Protein AF-A0A9P7Z1J5-F1 (afdb_monomer_lite)

Sequence (116 aa):
MGIKTIDNFWAFKVFTDEAHIDPGSQAIEDILREEGKRYDTVNIEERRPLQGSKFHIAAAISWWGKSNLKFYSDEEDCEERIPYPSKHRRRPRTKTVRLRSTSNEMGRGKAARRRD

Radius of gyration: 38.38 Å; chains: 1; bounding box: 107×51×91 Å

InterPro domains:
  IPR036397 Ribonuclease H superfamily [G3DSA:3.30.420.10] (3-100)

Organism: NCBI:txid1763456

pLDDT: mean 71.12, std 16.83, range [34.69, 92.75]

Secondary structure (DSSP, 8-state):
-----HHHHHTT-EEEEEEEE-HHHH--------TT-TT-GGG-PPPPPP----EEEEEEEETTEEPPPEEE--S------PPPPPPP-PPP------------------------

Foldseek 3Di:
DDDDDPVVVQQPDKDKDKDKDQPLQPPDDDDDDDPPCCPPPVNDDDRDDGPPDIWMWIWMDGPVGIDPIDTDDPPPPPPPPDPPPDPPDDDPPDPPPDDDDDDDDDDDDDDDDDDD

Structure (mmCIF, N/CA/C/O backbone):
data_AF-A0A9P7Z1J5-F1
#
_entry.id   AF-A0A9P7Z1J5-F1
#
loop_
_atom_site.group_PDB
_atom_site.id
_atom_site.type_symbol
_atom_site.label_atom_id
_atom_site.label_alt_id
_atom_site.label_comp_id
_atom_site.label_asym_id
_atom_site.label_entity_id
_atom_site.label_seq_id
_atom_site.pdbx_PDB_ins_code
_atom_site.Cartn_x
_atom_site.Cartn_y
_atom_site.Cartn_z
_atom_site.occupancy
_atom_site.B_iso_or_equiv
_atom_site.auth_seq_id
_atom_site.auth_comp_id
_atom_site.auth_asym_id
_atom_site.auth_atom_id
_atom_site.pdbx_PDB_model_num
ATOM 1 N N . MET A 1 1 ? 14.912 -11.588 -35.968 1.00 50.78 1 MET A N 1
ATOM 2 C CA . MET A 1 1 ? 13.858 -10.636 -35.549 1.00 50.78 1 MET A CA 1
ATOM 3 C C . MET A 1 1 ? 13.086 -11.297 -34.420 1.00 50.78 1 MET A C 1
ATOM 5 O O . MET A 1 1 ? 12.522 -12.355 -34.658 1.00 50.78 1 MET A O 1
ATOM 9 N N . GLY A 1 2 ? 13.152 -10.769 -33.195 1.00 69.75 2 GLY A N 1
ATOM 10 C CA . GLY A 1 2 ? 12.439 -11.358 -32.055 1.00 69.75 2 GLY A CA 1
ATOM 11 C C . GLY A 1 2 ? 10.925 -11.315 -32.266 1.00 69.75 2 GLY A C 1
ATOM 12 O O . GLY A 1 2 ? 10.408 -10.333 -32.803 1.00 69.75 2 GLY A O 1
ATOM 13 N N . ILE A 1 3 ? 10.237 -12.387 -31.876 1.00 69.25 3 ILE A N 1
ATOM 14 C CA . ILE A 1 3 ? 8.777 -12.505 -31.934 1.00 69.25 3 ILE A CA 1
ATOM 15 C C . ILE A 1 3 ? 8.169 -11.344 -31.133 1.00 69.25 3 ILE A C 1
ATOM 17 O O . ILE A 1 3 ? 8.440 -11.197 -29.945 1.00 69.25 3 ILE A O 1
ATOM 21 N N . LYS A 1 4 ? 7.379 -10.479 -31.775 1.00 73.62 4 LYS A N 1
ATOM 22 C CA . LYS A 1 4 ? 6.711 -9.346 -31.117 1.00 73.62 4 LYS A CA 1
ATOM 23 C C . LYS A 1 4 ? 5.347 -9.797 -30.598 1.00 73.62 4 LYS A C 1
ATOM 25 O O . LYS A 1 4 ? 4.339 -9.602 -31.267 1.00 73.62 4 LYS A O 1
ATOM 30 N N . THR A 1 5 ? 5.329 -10.444 -29.439 1.00 84.75 5 THR A N 1
ATOM 31 C CA . THR A 1 5 ? 4.091 -10.759 -28.711 1.00 84.75 5 THR A CA 1
ATOM 32 C C . THR A 1 5 ? 3.702 -9.616 -27.781 1.00 84.75 5 THR A C 1
ATOM 34 O O . THR A 1 5 ? 4.533 -8.780 -27.417 1.00 84.75 5 THR A O 1
ATOM 37 N N . ILE A 1 6 ? 2.431 -9.587 -27.375 1.00 80.62 6 ILE A N 1
ATOM 38 C CA . ILE A 1 6 ? 1.944 -8.645 -26.361 1.00 80.62 6 ILE A CA 1
ATOM 39 C C . ILE A 1 6 ? 2.662 -8.853 -25.018 1.00 80.62 6 ILE A C 1
ATOM 41 O O . ILE A 1 6 ? 2.987 -7.887 -24.334 1.00 80.62 6 ILE A O 1
ATOM 45 N N . ASP A 1 7 ? 3.028 -10.095 -24.704 1.00 82.62 7 ASP A N 1
ATOM 46 C CA . ASP A 1 7 ? 3.792 -10.439 -23.502 1.00 82.62 7 ASP A CA 1
ATOM 47 C C . ASP A 1 7 ? 5.188 -9.810 -23.525 1.00 82.62 7 ASP A C 1
ATOM 49 O O . ASP A 1 7 ? 5.634 -9.245 -22.528 1.00 82.62 7 ASP A O 1
ATOM 53 N N . ASN A 1 8 ? 5.842 -9.799 -24.694 1.00 83.44 8 ASN A N 1
ATOM 54 C CA . ASN A 1 8 ? 7.121 -9.114 -24.865 1.00 83.44 8 ASN A CA 1
ATOM 55 C C . ASN A 1 8 ? 7.005 -7.601 -24.668 1.00 83.44 8 ASN A C 1
ATOM 57 O O . ASN A 1 8 ? 7.981 -6.978 -24.276 1.00 83.44 8 ASN A O 1
ATOM 61 N N . PHE A 1 9 ? 5.845 -6.990 -24.909 1.00 84.19 9 PHE A N 1
ATOM 62 C CA . PHE A 1 9 ? 5.645 -5.572 -24.614 1.00 84.19 9 PHE A CA 1
ATOM 63 C C . PHE A 1 9 ? 5.517 -5.320 -23.104 1.00 84.19 9 PHE A C 1
ATOM 65 O O . PHE A 1 9 ? 6.167 -4.418 -22.573 1.00 84.19 9 PHE A O 1
ATOM 72 N N . TRP A 1 10 ? 4.721 -6.130 -22.402 1.00 87.12 10 TRP A N 1
ATOM 73 C CA . TRP A 1 10 ? 4.487 -5.972 -20.963 1.00 87.12 10 TRP A CA 1
ATOM 74 C C . TRP A 1 10 ? 5.696 -6.351 -20.104 1.00 87.12 10 TRP A C 1
ATOM 76 O O . TRP A 1 10 ? 5.917 -5.724 -19.069 1.00 87.12 10 TRP A O 1
ATOM 86 N N . ALA A 1 11 ? 6.533 -7.286 -20.561 1.00 87.44 11 ALA A N 1
ATOM 87 C CA . ALA A 1 11 ? 7.746 -7.706 -19.857 1.00 87.44 11 ALA A CA 1
ATOM 88 C C . ALA A 1 11 ? 8.775 -6.575 -19.637 1.00 87.44 11 ALA A C 1
ATOM 90 O O . ALA A 1 11 ? 9.613 -6.684 -18.741 1.00 87.44 11 ALA A O 1
ATOM 91 N N . PHE A 1 12 ? 8.718 -5.489 -20.421 1.00 86.81 12 PHE A N 1
ATOM 92 C CA . PHE A 1 12 ? 9.610 -4.325 -20.287 1.00 86.81 12 PHE A CA 1
ATOM 93 C C . PHE A 1 12 ? 8.939 -3.097 -19.657 1.00 86.81 12 PHE A C 1
ATOM 95 O O . PHE A 1 12 ? 9.560 -2.036 -19.570 1.00 86.81 12 PHE A O 1
ATOM 102 N N . LYS A 1 13 ? 7.675 -3.201 -19.229 1.00 90.44 13 LYS A N 1
ATOM 103 C CA . LYS A 1 13 ? 6.987 -2.102 -18.546 1.00 90.44 13 LYS A CA 1
ATOM 104 C C . LYS A 1 13 ? 7.298 -2.104 -17.053 1.00 90.44 13 LYS A C 1
ATOM 106 O O . LYS A 1 13 ? 7.330 -3.144 -16.399 1.00 90.44 13 LYS A O 1
ATOM 111 N N . VAL A 1 14 ? 7.502 -0.898 -16.533 1.00 91.69 14 VAL A N 1
ATOM 112 C CA . VAL A 1 14 ? 7.594 -0.613 -15.103 1.00 91.69 14 VAL A CA 1
ATOM 113 C C . VAL A 1 14 ? 6.343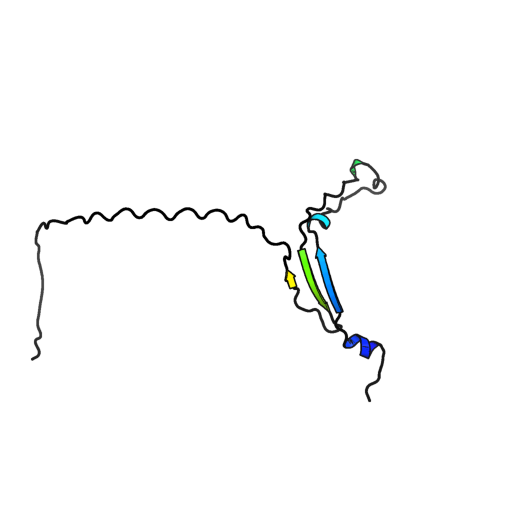 0.166 -14.728 1.00 91.69 14 VAL A C 1
ATOM 115 O O . VAL A 1 14 ? 6.038 1.183 -15.349 1.00 91.69 14 VAL A O 1
ATOM 118 N N . PHE A 1 15 ? 5.616 -0.336 -13.743 1.00 91.69 15 PHE A N 1
ATOM 119 C CA . PHE A 1 15 ? 4.454 0.308 -13.152 1.00 91.69 15 PHE A CA 1
ATOM 120 C C . PHE A 1 15 ? 4.891 1.017 -11.880 1.00 91.69 15 PHE A C 1
ATOM 122 O O . PHE A 1 15 ? 5.678 0.466 -11.113 1.00 91.69 15 PHE A O 1
ATOM 129 N N . THR A 1 16 ? 4.388 2.223 -11.660 1.00 92.75 16 THR A N 1
ATOM 130 C CA . THR A 1 16 ? 4.704 3.047 -10.492 1.00 92.75 16 THR A CA 1
ATOM 131 C C . THR A 1 16 ? 3.418 3.604 -9.925 1.00 92.75 16 THR A C 1
ATOM 133 O O . THR A 1 16 ? 2.562 4.020 -10.706 1.00 92.75 16 THR A O 1
ATOM 136 N N . ASP A 1 17 ? 3.300 3.636 -8.605 1.00 92.06 17 ASP A N 1
ATOM 137 C CA . ASP A 1 17 ? 2.161 4.261 -7.939 1.00 92.06 17 ASP A CA 1
ATOM 138 C C . ASP A 1 17 ? 2.523 4.705 -6.518 1.00 92.06 17 ASP A C 1
ATOM 140 O O . ASP A 1 17 ? 3.547 4.285 -5.955 1.00 92.06 17 ASP A O 1
ATOM 144 N N . GLU A 1 18 ? 1.651 5.532 -5.954 1.00 90.38 18 GLU A N 1
ATOM 145 C CA . GLU A 1 18 ? 1.687 6.006 -4.579 1.00 90.38 18 GLU A CA 1
ATOM 146 C C . GLU A 1 18 ? 0.458 5.506 -3.811 1.00 90.38 18 GLU A C 1
ATOM 148 O O . GLU A 1 18 ? -0.659 5.468 -4.324 1.00 90.38 18 GLU A O 1
ATOM 153 N N . ALA A 1 19 ? 0.655 5.123 -2.552 1.00 86.56 19 ALA A N 1
ATOM 154 C CA . ALA A 1 19 ? -0.413 4.646 -1.686 1.00 86.56 19 ALA A CA 1
ATOM 155 C C . ALA A 1 19 ? -0.354 5.310 -0.311 1.00 86.56 19 ALA A C 1
ATOM 157 O O . ALA A 1 19 ? 0.712 5.451 0.289 1.00 86.56 19 ALA A O 1
ATOM 158 N N . HIS A 1 20 ? -1.535 5.650 0.202 1.00 85.94 20 HIS A N 1
ATOM 159 C CA . HIS A 1 20 ? -1.732 6.134 1.562 1.00 85.94 20 HIS A CA 1
ATOM 160 C C . HIS A 1 20 ? -2.254 4.994 2.428 1.00 85.94 20 HIS A C 1
ATOM 162 O O . HIS A 1 20 ? -3.308 4.425 2.133 1.00 85.94 20 HIS A O 1
ATOM 168 N N . ILE A 1 21 ? -1.545 4.678 3.507 1.00 80.69 21 ILE A N 1
ATOM 169 C CA . ILE A 1 21 ? -1.984 3.685 4.486 1.00 80.69 21 ILE A CA 1
ATOM 170 C C . ILE A 1 21 ? -2.232 4.381 5.818 1.00 80.69 21 ILE A C 1
ATOM 172 O O . ILE A 1 21 ? -1.310 4.941 6.400 1.00 80.69 21 ILE A O 1
ATOM 176 N N . ASP A 1 22 ? -3.469 4.312 6.309 1.00 79.06 22 ASP A N 1
ATOM 177 C CA . ASP A 1 22 ? -3.803 4.692 7.684 1.00 79.06 22 ASP A CA 1
ATOM 178 C C . ASP A 1 22 ? -3.709 3.439 8.575 1.00 79.06 22 ASP A C 1
ATOM 180 O O . ASP A 1 22 ? -4.490 2.499 8.372 1.00 79.06 22 ASP A O 1
ATOM 184 N N . PRO A 1 23 ? -2.782 3.371 9.548 1.00 73.69 23 PRO A N 1
ATOM 185 C CA . PRO A 1 23 ? -2.680 2.236 10.466 1.00 73.69 23 PRO A CA 1
ATOM 186 C C . PRO A 1 23 ? -3.977 1.973 11.247 1.00 73.69 23 PRO A C 1
ATOM 188 O O . PRO A 1 23 ? -4.340 0.820 11.483 1.00 73.69 23 PRO A O 1
ATOM 191 N N . GLY A 1 24 ? -4.729 3.024 11.583 1.00 71.88 24 GLY A N 1
ATOM 192 C CA . GLY 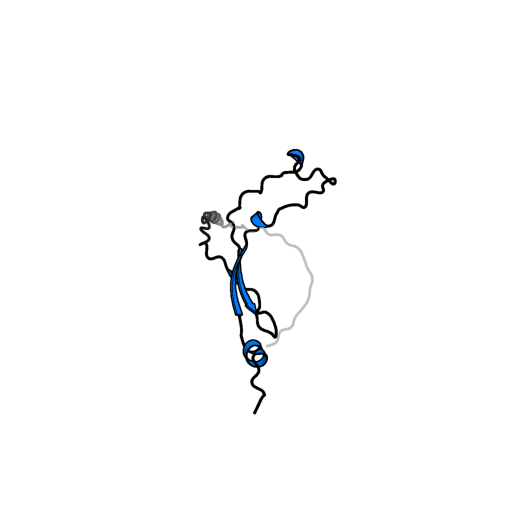A 1 24 ? -6.034 2.935 12.236 1.00 71.88 24 GLY A CA 1
ATOM 193 C C . GLY A 1 24 ? -7.117 2.316 11.349 1.00 71.88 24 GLY A C 1
ATOM 194 O O . GLY A 1 24 ? -8.104 1.792 11.861 1.00 71.88 24 GLY A O 1
ATOM 195 N N . SER A 1 25 ? -6.925 2.292 10.026 1.00 71.19 25 SER A N 1
ATOM 196 C CA . SER A 1 25 ? -7.844 1.617 9.101 1.00 71.19 25 SER A CA 1
ATOM 197 C C . SER A 1 25 ? -7.708 0.089 9.095 1.00 71.19 25 SER A C 1
ATOM 199 O O . SER A 1 25 ? -8.661 -0.587 8.691 1.00 71.19 25 SER A O 1
ATOM 201 N N . GLN A 1 26 ? -6.556 -0.440 9.532 1.00 65.56 26 GLN A N 1
ATOM 202 C CA . GLN A 1 26 ? -6.212 -1.868 9.486 1.00 65.56 26 GLN A CA 1
ATOM 203 C C . GLN A 1 26 ? -6.526 -2.620 10.785 1.00 65.56 26 GLN A C 1
ATOM 205 O O . GLN A 1 26 ? -6.582 -3.847 10.779 1.00 65.56 26 GLN A O 1
ATOM 210 N N . ALA A 1 27 ? -6.756 -1.909 11.889 1.00 62.62 27 ALA A N 1
ATOM 211 C CA . ALA A 1 27 ? -7.061 -2.509 13.183 1.00 62.62 27 ALA A CA 1
ATOM 212 C C . ALA A 1 27 ? -8.558 -2.843 13.304 1.00 62.62 27 ALA A C 1
ATOM 214 O O . ALA A 1 27 ? -9.302 -2.164 14.011 1.00 62.62 27 ALA A O 1
ATOM 215 N N . ILE A 1 28 ? -9.013 -3.875 12.592 1.00 65.62 28 ILE A N 1
ATOM 216 C CA . ILE A 1 28 ? -10.247 -4.582 12.952 1.00 65.62 28 ILE A CA 1
ATOM 217 C C . ILE A 1 28 ? -9.811 -5.962 13.424 1.00 65.62 28 ILE A C 1
ATOM 219 O O . ILE A 1 28 ? -9.206 -6.714 12.664 1.00 65.62 28 ILE A O 1
ATOM 223 N N . GLU A 1 29 ? -10.062 -6.259 14.694 1.00 69.56 29 GLU A N 1
ATOM 224 C CA . GLU A 1 29 ? -9.800 -7.582 15.249 1.00 69.56 29 GLU A CA 1
ATOM 225 C C . GLU A 1 29 ? -10.834 -8.572 14.700 1.00 69.56 29 GLU A C 1
ATOM 227 O O . GLU A 1 29 ? -12.013 -8.244 14.536 1.00 69.56 29 GLU A O 1
ATOM 232 N N . ASP A 1 30 ? -10.396 -9.792 14.390 1.00 73.75 30 ASP A N 1
ATOM 233 C CA . ASP A 1 30 ? -11.312 -10.847 13.971 1.00 73.75 30 ASP A CA 1
ATOM 234 C C . ASP A 1 30 ? -12.194 -11.253 15.158 1.00 73.75 30 ASP A C 1
ATOM 236 O O . ASP A 1 30 ? -11.746 -11.876 16.122 1.00 73.75 30 ASP A O 1
ATOM 240 N N . ILE A 1 31 ? -13.479 -10.908 15.085 1.00 75.75 31 ILE A N 1
ATOM 241 C CA . ILE A 1 31 ? -14.465 -11.294 16.096 1.00 75.75 31 ILE A CA 1
ATOM 242 C C . ILE A 1 31 ? -14.906 -12.731 15.809 1.00 75.75 31 ILE A C 1
ATOM 244 O O . ILE A 1 31 ? -15.599 -12.985 14.818 1.00 75.75 31 ILE A O 1
ATOM 248 N N . LEU A 1 32 ? -14.550 -13.667 16.691 1.00 81.75 32 LEU A N 1
ATOM 249 C CA . LEU A 1 32 ? -15.095 -15.027 16.673 1.00 81.75 32 LEU A CA 1
ATOM 250 C C . LEU A 1 32 ? -16.594 -14.988 16.997 1.00 81.75 32 LEU A C 1
ATOM 252 O O . LEU A 1 32 ? -17.008 -14.379 17.982 1.00 81.75 32 LEU A O 1
ATOM 256 N N . ARG A 1 33 ? -17.417 -15.637 16.166 1.00 82.75 33 ARG A N 1
ATOM 257 C CA . ARG A 1 33 ? -18.883 -15.650 16.304 1.00 82.75 33 ARG A CA 1
ATOM 258 C C . ARG A 1 33 ? -19.421 -17.065 16.179 1.00 82.75 33 ARG A C 1
ATOM 260 O O . ARG A 1 33 ? -18.933 -17.846 15.367 1.00 82.75 33 ARG A O 1
ATOM 267 N N . GLU A 1 34 ? -20.470 -17.359 16.939 1.00 86.12 34 GLU A N 1
ATOM 268 C CA . GLU A 1 34 ? -21.276 -18.562 16.730 1.00 86.12 34 GLU A CA 1
ATOM 269 C C . GLU A 1 34 ? -22.091 -18.452 15.431 1.00 86.12 34 GLU A C 1
ATOM 271 O O . GLU A 1 34 ? -22.542 -17.369 15.036 1.00 86.12 34 GLU A O 1
ATOM 276 N N . GLU A 1 35 ? -22.288 -19.588 14.762 1.00 89.25 35 GLU A N 1
ATOM 277 C CA . GLU A 1 35 ? -23.047 -19.670 13.515 1.00 89.25 35 GLU A CA 1
ATOM 278 C C . GLU A 1 35 ? -24.489 -19.162 13.708 1.00 89.25 35 GLU A C 1
ATOM 280 O O . GLU A 1 35 ? -25.148 -19.449 14.705 1.00 89.25 35 GLU A O 1
ATOM 285 N N . GLY A 1 36 ? -24.974 -18.347 12.767 1.00 90.00 36 GLY A N 1
ATOM 286 C CA . GLY A 1 36 ? -26.314 -17.748 12.820 1.00 90.00 36 GLY A CA 1
ATOM 287 C C . GLY A 1 36 ? -26.438 -16.458 13.644 1.00 90.00 36 GLY A C 1
ATOM 288 O O . GLY A 1 36 ? -27.395 -15.717 13.440 1.00 90.00 36 GLY A O 1
ATOM 289 N N . LYS A 1 37 ? -25.456 -16.107 14.486 1.00 89.75 37 LYS A N 1
ATOM 290 C CA . LYS A 1 37 ? -25.506 -14.914 15.364 1.00 89.75 37 LYS A CA 1
ATOM 291 C C . LYS A 1 37 ? -24.821 -13.670 14.798 1.00 89.75 37 LYS A C 1
ATOM 293 O O . LYS A 1 37 ? -24.529 -12.713 15.512 1.00 89.75 37 LYS A O 1
ATOM 298 N N . ARG A 1 38 ? -24.531 -13.652 13.493 1.00 83.25 38 ARG A N 1
ATOM 299 C CA . ARG A 1 38 ? -23.723 -12.597 12.853 1.00 83.25 38 ARG A CA 1
ATOM 300 C C . ARG A 1 38 ? -24.253 -11.180 13.097 1.00 83.25 38 ARG A C 1
ATOM 302 O O . ARG A 1 38 ? -23.437 -10.269 13.214 1.00 83.25 38 ARG A O 1
ATOM 309 N N . TYR A 1 39 ? -25.574 -11.017 13.123 1.00 87.56 39 TYR A N 1
ATOM 310 C CA . TYR A 1 39 ? -26.253 -9.719 13.179 1.00 87.56 39 TYR A CA 1
ATOM 311 C C . TYR A 1 39 ? -26.738 -9.333 14.580 1.00 87.56 39 TYR A C 1
ATOM 313 O O . TYR A 1 39 ? -27.400 -8.307 14.723 1.00 87.56 39 TYR A O 1
ATOM 321 N N . ASP A 1 40 ? -26.410 -10.123 15.605 1.00 88.06 40 ASP A N 1
ATOM 322 C CA . ASP A 1 40 ? -26.690 -9.735 16.983 1.00 88.06 40 ASP A CA 1
ATOM 323 C C . ASP A 1 40 ? -25.893 -8.473 17.312 1.00 88.06 40 ASP A C 1
ATOM 325 O O . ASP A 1 40 ? -24.714 -8.366 16.976 1.00 88.06 40 ASP A O 1
ATOM 329 N N . THR A 1 41 ? -26.521 -7.519 17.993 1.00 83.56 41 THR A N 1
ATOM 330 C CA . THR A 1 41 ? -25.906 -6.223 18.323 1.00 83.56 41 THR A CA 1
ATOM 331 C C . THR A 1 41 ? -24.632 -6.367 19.152 1.00 83.56 41 THR A C 1
ATOM 333 O O . THR A 1 41 ? -23.716 -5.570 19.003 1.00 83.56 41 THR A O 1
ATOM 336 N N . VAL A 1 42 ? -24.535 -7.426 19.960 1.00 82.62 42 VAL A N 1
ATOM 337 C CA . VAL A 1 42 ? -23.334 -7.776 20.739 1.00 82.62 42 VAL A CA 1
ATOM 338 C C . VAL A 1 42 ? -22.150 -8.162 19.837 1.00 82.62 42 VAL A C 1
ATOM 340 O O . VAL A 1 42 ? -21.001 -8.022 20.236 1.00 82.62 42 VAL A O 1
ATOM 343 N N . ASN A 1 43 ? -22.420 -8.611 18.608 1.00 82.69 43 ASN A N 1
ATOM 344 C CA . ASN A 1 43 ? -21.421 -9.048 17.629 1.00 82.69 43 ASN A CA 1
ATOM 345 C C . ASN A 1 43 ? -21.114 -7.974 16.569 1.00 82.69 43 ASN A C 1
ATOM 347 O O . ASN A 1 43 ? -20.385 -8.245 15.608 1.00 82.69 43 ASN A O 1
ATOM 351 N N . ILE A 1 44 ? -21.691 -6.777 16.688 1.00 84.31 44 ILE A N 1
ATOM 352 C CA . ILE A 1 44 ? -21.442 -5.649 15.791 1.00 84.31 44 ILE A CA 1
ATOM 353 C C . ILE A 1 44 ? -20.584 -4.639 16.550 1.00 84.31 44 ILE A C 1
ATOM 355 O O . ILE A 1 44 ? -21.066 -3.957 17.446 1.00 84.31 44 ILE A O 1
ATOM 359 N N . GLU A 1 45 ? -19.312 -4.544 16.175 1.00 81.06 45 GLU A N 1
ATOM 360 C CA . GLU A 1 45 ? -18.413 -3.505 16.673 1.00 81.06 45 GLU A CA 1
ATOM 361 C C . GLU A 1 45 ? -18.364 -2.354 15.667 1.00 81.06 45 GLU A C 1
ATOM 363 O O . GLU A 1 45 ? -18.235 -2.569 14.455 1.00 81.06 45 GLU A O 1
ATOM 368 N N . GLU A 1 46 ? -18.493 -1.124 16.162 1.00 79.31 46 GLU A N 1
ATOM 369 C CA . GLU A 1 46 ? -18.312 0.057 15.330 1.00 79.31 46 GLU A CA 1
ATOM 370 C C . GLU A 1 46 ? -16.844 0.198 14.935 1.00 79.31 46 GLU A C 1
ATOM 372 O O . GLU A 1 46 ? -15.927 0.044 15.745 1.00 79.31 46 GLU A O 1
ATOM 377 N N . ARG A 1 47 ? -16.609 0.514 13.660 1.00 76.38 47 ARG A N 1
ATOM 378 C CA . ARG A 1 47 ? -15.252 0.724 13.168 1.00 76.38 47 ARG A CA 1
ATOM 379 C C . ARG A 1 47 ? -14.649 1.932 13.879 1.00 76.38 47 ARG A C 1
ATOM 381 O O . ARG A 1 47 ? -15.256 3.003 13.907 1.00 76.38 47 ARG A O 1
ATOM 388 N N . ARG A 1 48 ? -13.435 1.764 14.407 1.00 75.00 48 ARG A N 1
ATOM 389 C CA . ARG A 1 48 ? -12.693 2.860 15.038 1.00 75.00 48 ARG A CA 1
ATOM 390 C C . ARG A 1 48 ? -12.542 4.032 14.059 1.00 75.00 48 ARG A C 1
ATOM 392 O O . ARG A 1 48 ? -12.387 3.799 12.854 1.00 75.00 48 ARG A O 1
ATOM 399 N N . PRO A 1 49 ? -12.581 5.281 14.553 1.00 74.50 49 PRO A N 1
ATOM 400 C CA . PRO A 1 49 ? -12.331 6.439 13.712 1.00 74.50 49 PRO A CA 1
ATOM 401 C C . PRO A 1 49 ? -10.921 6.357 13.121 1.00 74.50 49 PRO A C 1
ATOM 403 O O . PRO A 1 49 ? -9.982 5.911 13.784 1.00 74.50 49 PRO A O 1
ATOM 406 N N . LEU A 1 50 ? -10.785 6.802 11.872 1.00 73.12 50 LEU A N 1
ATOM 407 C CA . LEU A 1 50 ? -9.486 6.955 11.226 1.00 73.12 50 LEU A CA 1
ATOM 408 C C . LEU A 1 50 ? -8.641 7.925 12.058 1.00 73.12 50 LEU A C 1
ATOM 410 O O . LEU A 1 50 ? -9.099 9.024 12.376 1.00 73.12 50 LEU A O 1
ATOM 414 N N . GLN A 1 51 ? -7.429 7.511 12.433 1.00 69.50 51 GLN A N 1
ATOM 415 C CA . GLN A 1 51 ? -6.529 8.350 13.230 1.00 69.50 51 GLN A CA 1
ATOM 416 C C . GLN A 1 51 ? -5.983 9.522 12.415 1.00 69.50 51 GLN A C 1
ATOM 418 O O . GLN A 1 51 ? -5.474 10.478 12.993 1.00 69.50 51 GLN A O 1
ATOM 423 N N . GLY A 1 52 ? -6.095 9.460 11.084 1.00 66.38 52 GLY A N 1
ATOM 424 C CA . GLY A 1 52 ? -5.619 10.507 10.192 1.00 66.38 52 GLY A CA 1
ATOM 425 C C . GLY A 1 52 ? -4.108 10.476 9.979 1.00 66.38 52 GLY A C 1
ATOM 426 O O . GLY A 1 52 ? -3.636 11.167 9.085 1.00 66.38 52 GLY A O 1
ATOM 427 N N . SER A 1 53 ? -3.367 9.641 10.717 1.00 65.00 53 SER A N 1
ATOM 428 C CA . SER A 1 53 ? -1.965 9.349 10.439 1.00 65.00 53 SER A CA 1
ATOM 429 C C . SER A 1 53 ? -1.868 8.589 9.118 1.00 65.00 53 SER A C 1
ATOM 431 O O . SER A 1 53 ? -2.361 7.469 8.984 1.00 65.00 53 SER A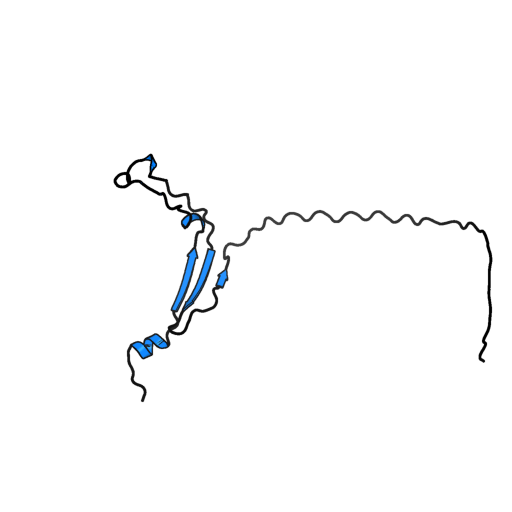 O 1
ATOM 433 N N . LYS A 1 54 ? -1.261 9.211 8.105 1.00 71.06 54 LYS A N 1
ATOM 434 C CA . LYS A 1 54 ? -1.093 8.613 6.779 1.00 71.06 54 LYS A CA 1
ATOM 435 C C . LYS A 1 54 ? 0.364 8.281 6.553 1.00 71.06 54 LYS A C 1
ATOM 437 O O . LYS A 1 54 ? 1.234 9.139 6.549 1.00 71.06 54 LYS A O 1
ATOM 442 N N . PHE A 1 55 ? 0.620 7.005 6.335 1.00 76.94 55 PHE A N 1
ATOM 443 C CA . PHE A 1 55 ? 1.901 6.546 5.854 1.00 76.94 55 PHE A CA 1
ATOM 444 C C . PHE A 1 55 ? 1.901 6.570 4.330 1.00 76.94 55 PHE A C 1
ATOM 446 O O . PHE A 1 55 ? 1.080 5.894 3.701 1.00 76.94 55 PHE A O 1
ATOM 453 N N . HIS A 1 56 ? 2.805 7.353 3.747 1.00 85.81 56 HIS A N 1
ATOM 454 C CA . HIS A 1 56 ? 2.934 7.461 2.301 1.00 85.81 56 HIS A CA 1
ATOM 455 C C . HIS A 1 56 ? 3.966 6.463 1.789 1.00 85.81 56 HIS A C 1
ATOM 457 O O . HIS A 1 56 ? 5.096 6.383 2.279 1.00 85.81 56 HIS A O 1
ATOM 463 N N . ILE A 1 57 ? 3.560 5.693 0.787 1.00 86.69 57 ILE A N 1
ATOM 464 C CA . ILE A 1 57 ? 4.379 4.674 0.148 1.00 86.69 57 ILE A CA 1
ATOM 465 C C . ILE A 1 57 ? 4.470 4.986 -1.337 1.00 86.69 57 ILE A C 1
ATOM 467 O O . ILE A 1 57 ? 3.443 5.111 -1.992 1.00 86.69 57 ILE A O 1
ATOM 471 N N . ALA A 1 58 ? 5.683 4.988 -1.884 1.00 88.94 58 ALA A N 1
ATOM 472 C CA . ALA A 1 58 ? 5.913 4.945 -3.325 1.00 88.94 58 ALA A CA 1
ATOM 473 C C . ALA A 1 58 ? 6.635 3.648 -3.706 1.00 88.94 58 ALA A C 1
ATOM 475 O O . ALA A 1 58 ? 7.645 3.271 -3.092 1.00 88.94 58 ALA A O 1
ATOM 476 N N . ALA A 1 59 ? 6.138 2.971 -4.740 1.00 90.31 59 ALA A N 1
ATOM 477 C CA . ALA A 1 59 ? 6.709 1.720 -5.225 1.00 90.31 59 ALA A CA 1
ATOM 478 C C . ALA A 1 59 ? 6.727 1.651 -6.752 1.00 90.31 59 ALA A C 1
ATOM 480 O O . ALA A 1 59 ? 5.852 2.182 -7.432 1.00 90.31 59 ALA A O 1
ATOM 481 N N . ALA A 1 60 ? 7.713 0.930 -7.285 1.00 91.56 60 ALA A N 1
ATOM 482 C CA . ALA A 1 60 ? 7.746 0.514 -8.675 1.00 91.56 60 ALA A CA 1
ATOM 483 C C . ALA A 1 60 ? 7.757 -1.017 -8.765 1.00 91.56 60 ALA A C 1
ATOM 485 O O . ALA A 1 60 ? 8.441 -1.696 -7.996 1.00 91.56 60 ALA A O 1
ATOM 486 N N . ILE A 1 61 ? 7.026 -1.577 -9.722 1.00 92.38 61 ILE A N 1
ATOM 487 C CA . ILE A 1 61 ? 7.003 -3.010 -10.007 1.00 92.38 61 ILE A CA 1
ATOM 488 C C . ILE A 1 61 ? 7.159 -3.259 -11.501 1.00 92.38 61 ILE A C 1
ATOM 490 O O . ILE A 1 61 ? 6.638 -2.534 -12.343 1.00 92.38 61 ILE A O 1
ATOM 494 N N . SER A 1 62 ? 7.890 -4.309 -11.832 1.00 91.19 62 SER A N 1
ATOM 495 C CA . SER A 1 62 ? 8.025 -4.840 -13.182 1.00 91.19 62 SER A CA 1
ATOM 496 C C . SER A 1 62 ? 7.804 -6.347 -13.153 1.00 91.19 62 SER A C 1
ATOM 498 O O . SER A 1 62 ? 7.738 -6.953 -12.081 1.00 91.19 62 SER A O 1
ATOM 500 N N . TRP A 1 63 ? 7.762 -6.964 -14.331 1.00 89.00 63 TRP A N 1
ATOM 501 C CA . TRP A 1 63 ? 7.693 -8.422 -14.460 1.00 89.00 63 TRP A CA 1
ATOM 502 C C . TRP A 1 63 ? 8.816 -9.153 -13.704 1.00 89.00 63 TRP A C 1
ATOM 504 O O . TRP A 1 63 ? 8.629 -10.258 -13.206 1.00 89.00 63 TRP A O 1
ATOM 514 N N . TRP A 1 64 ? 9.982 -8.515 -13.590 1.00 88.94 64 TRP A N 1
ATOM 515 C CA . TRP A 1 64 ? 11.199 -9.113 -13.038 1.00 88.94 64 TRP A CA 1
ATOM 516 C C . TRP A 1 64 ? 11.402 -8.833 -11.550 1.00 88.94 64 TRP A C 1
ATOM 518 O O . TRP A 1 64 ? 12.302 -9.405 -10.938 1.00 88.94 64 TRP A O 1
ATOM 528 N N . GLY A 1 65 ? 10.595 -7.955 -10.955 1.00 85.44 65 GLY A N 1
ATOM 529 C CA . GLY A 1 65 ? 10.731 -7.631 -9.543 1.00 85.44 65 GLY A CA 1
ATOM 530 C C . GLY A 1 65 ? 10.135 -6.293 -9.138 1.00 85.44 65 GLY A C 1
ATOM 531 O O . GLY A 1 65 ? 9.621 -5.524 -9.953 1.00 85.44 65 GLY A O 1
ATOM 532 N N . LYS A 1 66 ? 10.229 -6.034 -7.835 1.00 88.88 66 LYS A N 1
ATOM 533 C CA . LYS A 1 66 ? 9.764 -4.817 -7.164 1.00 88.88 66 LYS A CA 1
ATOM 534 C C . LYS A 1 66 ? 10.966 -3.949 -6.789 1.00 88.88 66 LYS A C 1
ATOM 536 O O . LYS A 1 66 ? 12.023 -4.482 -6.455 1.00 88.88 66 LYS A O 1
ATOM 541 N N . S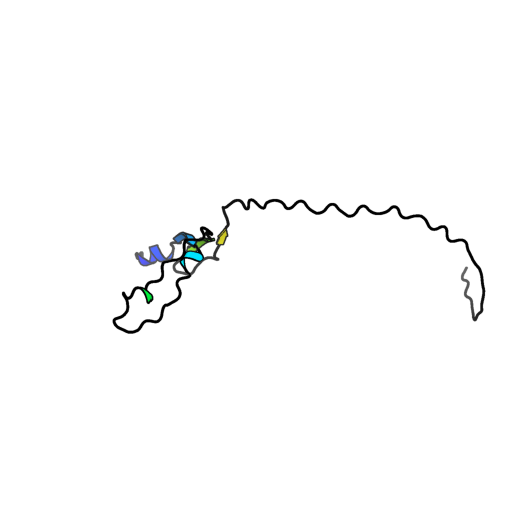ER A 1 67 ? 10.813 -2.630 -6.842 1.00 81.81 67 SER A N 1
ATOM 542 C CA . SER A 1 67 ? 11.814 -1.695 -6.330 1.00 81.81 67 SER A CA 1
ATOM 543 C C . SER A 1 67 ? 11.843 -1.700 -4.805 1.00 81.81 67 SER A C 1
ATOM 545 O O . SER A 1 67 ? 10.890 -2.1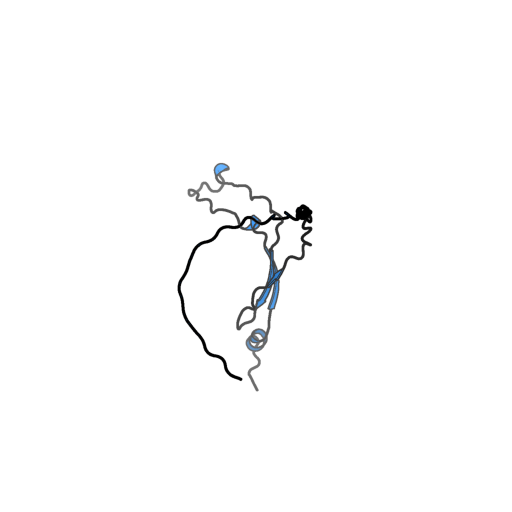25 -4.150 1.00 81.81 67 SER A O 1
ATOM 547 N N . ASN A 1 68 ? 12.910 -1.137 -4.237 1.00 83.25 68 ASN A N 1
ATOM 548 C CA . ASN A 1 68 ? 12.922 -0.787 -2.821 1.00 83.25 68 ASN A CA 1
ATOM 549 C C . ASN A 1 68 ? 11.766 0.170 -2.515 1.00 83.25 68 ASN A C 1
ATOM 551 O O . ASN A 1 68 ? 11.491 1.089 -3.295 1.00 83.25 68 ASN A O 1
ATOM 555 N N . LEU A 1 69 ? 11.098 -0.079 -1.391 1.00 79.00 69 LEU A N 1
ATOM 556 C CA . LEU A 1 69 ? 9.960 0.708 -0.946 1.00 79.00 69 LEU A CA 1
ATOM 557 C C . LEU A 1 69 ? 10.449 2.057 -0.426 1.00 79.00 69 LEU A C 1
ATOM 559 O O . LEU A 1 69 ? 11.387 2.105 0.373 1.00 79.00 69 LEU A O 1
ATOM 563 N N . LYS A 1 70 ? 9.842 3.143 -0.899 1.00 78.94 70 LYS A N 1
ATOM 564 C CA . LYS A 1 70 ? 10.134 4.486 -0.402 1.00 78.94 70 LYS A CA 1
ATOM 565 C C . LYS A 1 70 ? 9.009 4.940 0.506 1.00 78.94 70 LYS A C 1
ATOM 567 O O . LYS A 1 70 ? 7.841 4.829 0.141 1.00 78.94 70 LYS A O 1
ATOM 572 N N . PHE A 1 71 ? 9.402 5.467 1.655 1.00 81.12 71 PHE A N 1
ATOM 573 C CA . PHE A 1 71 ? 8.516 6.090 2.622 1.00 81.12 71 PHE A CA 1
ATOM 574 C C . PHE A 1 71 ? 8.845 7.572 2.687 1.00 81.12 71 PHE A C 1
ATOM 576 O O . PHE A 1 71 ? 10.024 7.934 2.697 1.00 81.12 71 PHE A O 1
ATOM 583 N N . TYR A 1 72 ? 7.821 8.409 2.710 1.00 74.44 72 TYR A N 1
ATOM 584 C CA . TYR A 1 72 ? 7.966 9.848 2.870 1.00 74.44 72 TYR A CA 1
ATOM 585 C C . TYR A 1 72 ? 6.860 10.381 3.784 1.00 74.44 72 TYR A C 1
ATOM 587 O O . TYR A 1 72 ? 5.820 9.746 3.952 1.00 74.44 72 TYR A O 1
ATOM 595 N N . SER A 1 73 ? 7.139 11.509 4.427 1.00 67.31 73 SER A N 1
ATOM 596 C CA . SER A 1 73 ? 6.177 12.273 5.215 1.00 67.31 73 SER A CA 1
ATOM 597 C C . SER A 1 73 ? 6.146 13.660 4.591 1.00 67.31 73 SER A C 1
ATOM 599 O O . SER A 1 73 ? 7.130 14.389 4.694 1.00 67.31 73 SER A O 1
ATOM 601 N N . ASP A 1 74 ? 5.075 13.965 3.861 1.00 63.06 74 ASP A N 1
ATOM 602 C CA . ASP A 1 74 ? 4.875 15.281 3.233 1.00 63.06 74 ASP A CA 1
ATOM 603 C C . ASP A 1 74 ? 4.170 16.266 4.176 1.00 63.06 74 ASP A C 1
ATOM 605 O O . ASP A 1 74 ? 4.049 17.452 3.868 1.00 63.06 74 ASP A O 1
ATOM 609 N N . GLU A 1 75 ? 3.696 15.787 5.327 1.00 59.34 75 GLU A N 1
ATOM 610 C CA . GLU A 1 75 ? 3.230 16.658 6.396 1.00 59.34 75 GLU A CA 1
ATOM 611 C C . GLU A 1 75 ? 4.470 17.303 7.020 1.00 59.34 75 GLU A C 1
ATOM 613 O O . GLU A 1 75 ? 5.342 16.603 7.537 1.00 59.34 75 GLU A O 1
ATOM 618 N N . GLU A 1 76 ? 4.590 18.632 6.903 1.00 54.22 76 GLU A N 1
ATOM 619 C CA . GLU A 1 76 ? 5.583 19.395 7.654 1.00 54.22 76 GLU A CA 1
ATOM 620 C C . GLU A 1 76 ? 5.440 18.989 9.121 1.00 54.22 76 GLU A C 1
ATOM 622 O O . GLU A 1 76 ? 4.426 19.296 9.754 1.00 54.22 76 GLU A O 1
ATOM 627 N N . ASP A 1 77 ? 6.439 18.279 9.652 1.00 52.81 77 ASP A N 1
ATOM 628 C CA . ASP A 1 77 ? 6.584 18.095 11.084 1.00 52.81 77 ASP A CA 1
ATOM 629 C C . ASP A 1 77 ? 6.714 19.504 11.671 1.00 52.81 77 ASP A C 1
ATOM 631 O O . ASP A 1 77 ? 7.800 20.086 11.750 1.00 52.81 77 ASP A O 1
ATOM 635 N N . CYS A 1 78 ? 5.586 20.095 12.061 1.00 51.69 78 CYS A N 1
ATOM 636 C CA . CYS A 1 78 ? 5.535 21.219 12.973 1.00 51.69 78 CYS A CA 1
ATOM 637 C C . CYS A 1 78 ? 6.014 20.693 14.328 1.00 51.69 78 CYS A C 1
ATOM 639 O O . CYS A 1 78 ? 5.238 20.582 15.276 1.00 51.69 78 CYS A O 1
ATOM 641 N N . GLU A 1 79 ? 7.289 20.310 14.419 1.00 58.12 79 GLU A N 1
ATOM 642 C CA . GLU A 1 79 ? 7.952 20.074 15.682 1.00 58.12 79 GLU A CA 1
ATOM 643 C C . GLU A 1 79 ? 7.855 21.402 16.429 1.00 58.12 79 GLU A C 1
ATOM 645 O O . GLU A 1 79 ? 8.552 22.372 16.106 1.00 58.12 79 GLU A O 1
ATOM 650 N N . GLU A 1 80 ? 6.960 21.488 17.415 1.00 61.56 80 GLU A N 1
ATOM 651 C CA . GLU A 1 80 ? 7.040 22.550 18.404 1.00 61.56 80 GLU A CA 1
ATOM 652 C C . GLU A 1 80 ? 8.440 22.464 19.003 1.00 61.56 80 GLU A C 1
ATOM 654 O O . GLU A 1 80 ? 8.758 21.568 19.789 1.00 61.56 80 GLU A O 1
ATOM 659 N N . ARG A 1 81 ? 9.322 23.365 18.563 1.00 63.94 81 ARG A N 1
ATOM 660 C CA . ARG A 1 81 ? 10.709 23.388 18.999 1.00 63.94 81 ARG A CA 1
ATOM 661 C C . ARG A 1 81 ? 10.716 23.611 20.502 1.00 63.94 81 ARG A C 1
ATOM 663 O O . ARG A 1 81 ? 10.609 24.749 20.961 1.00 63.94 81 ARG A O 1
ATOM 670 N N . ILE A 1 82 ? 10.884 22.533 21.264 1.00 71.75 82 ILE A N 1
ATOM 671 C CA . ILE A 1 82 ? 11.013 22.617 22.713 1.00 71.75 82 ILE A CA 1
ATOM 672 C C . ILE A 1 82 ? 12.226 23.520 22.979 1.00 71.75 82 ILE A C 1
ATOM 674 O O . ILE A 1 82 ? 13.322 23.235 22.476 1.00 71.75 82 ILE A O 1
ATOM 678 N N . PRO A 1 83 ? 12.070 24.643 23.701 1.00 77.69 83 PRO A N 1
ATOM 679 C CA . PRO A 1 83 ? 13.190 25.523 23.973 1.00 77.69 83 PRO A CA 1
ATOM 680 C C . PRO A 1 83 ? 14.256 24.730 24.729 1.00 77.69 83 PRO A C 1
ATOM 682 O O . PRO A 1 83 ? 14.016 24.227 25.826 1.00 77.69 83 PRO A O 1
ATOM 685 N N . TYR A 1 84 ? 15.440 24.600 24.122 1.00 77.19 84 TYR A N 1
ATOM 686 C CA . TYR A 1 84 ? 16.567 23.926 24.758 1.00 77.19 84 TYR A CA 1
ATOM 687 C C . TYR A 1 84 ? 16.820 24.548 26.138 1.00 77.19 84 TYR A C 1
ATOM 689 O O . TYR A 1 84 ? 16.906 25.779 26.238 1.00 77.19 84 TYR A O 1
ATOM 697 N N . PRO A 1 85 ? 16.991 23.736 27.198 1.00 79.00 85 PRO A N 1
ATOM 698 C CA . PRO A 1 85 ? 17.339 24.269 28.502 1.00 79.00 85 PRO A CA 1
ATOM 699 C C . PRO A 1 85 ? 18.631 25.080 28.384 1.00 79.00 85 PRO A C 1
ATOM 701 O O . PRO A 1 85 ? 19.617 24.653 27.775 1.00 79.00 85 PRO A O 1
ATOM 704 N N . SER A 1 86 ? 18.609 26.287 28.949 1.00 76.62 86 SER A N 1
ATOM 705 C CA . SER A 1 86 ? 19.762 27.184 28.941 1.00 76.62 86 SER A CA 1
ATOM 706 C C . SER A 1 86 ? 20.969 26.471 29.566 1.00 76.62 86 SER A C 1
ATOM 708 O O . SER A 1 86 ? 20.859 25.813 30.605 1.00 76.62 86 SER A O 1
ATOM 710 N N . LYS A 1 87 ? 22.139 26.559 28.913 1.00 79.56 87 LYS A N 1
ATOM 711 C CA . LYS A 1 87 ? 23.370 25.947 29.433 1.00 79.56 87 LYS A CA 1
ATOM 712 C C . LYS A 1 87 ? 23.623 26.464 30.849 1.00 79.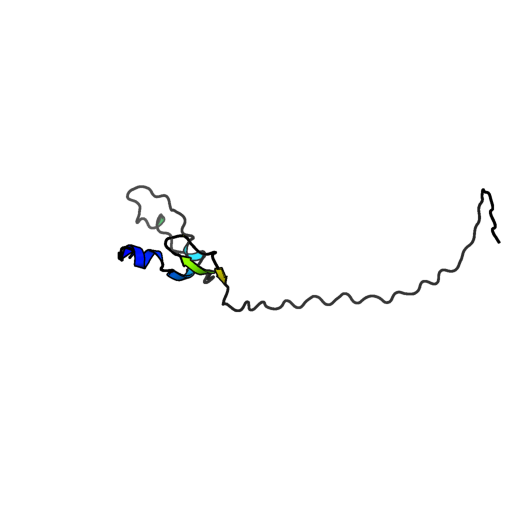56 87 LYS A C 1
ATOM 714 O O . LYS A 1 87 ? 23.638 27.674 31.070 1.00 79.56 87 LYS A O 1
ATOM 719 N N . HIS A 1 88 ? 23.903 25.555 31.786 1.00 74.69 88 HIS A N 1
ATOM 720 C CA . HIS A 1 88 ? 24.268 25.924 33.152 1.00 74.69 88 HIS A CA 1
ATOM 721 C C . HIS A 1 88 ? 25.362 26.998 33.153 1.00 74.69 88 HIS A C 1
ATOM 723 O O . HIS A 1 88 ? 26.453 26.809 32.603 1.00 74.69 88 HIS A O 1
ATOM 729 N N . ARG A 1 89 ? 25.070 28.133 33.797 1.00 76.62 89 ARG A N 1
ATOM 730 C CA . ARG A 1 89 ? 26.026 29.230 33.946 1.00 76.62 89 ARG A CA 1
ATOM 731 C C . ARG A 1 89 ? 27.238 28.704 34.715 1.00 76.62 89 ARG A C 1
ATOM 733 O O . ARG A 1 89 ? 27.121 28.339 35.885 1.00 76.62 89 ARG A O 1
ATOM 740 N N . ARG A 1 90 ? 28.405 28.636 34.066 1.00 75.31 90 ARG A N 1
ATOM 741 C CA . ARG A 1 90 ? 29.647 28.214 34.731 1.00 75.31 90 ARG A CA 1
ATOM 742 C C . ARG A 1 90 ? 29.935 29.183 35.880 1.00 75.31 90 ARG A C 1
ATOM 744 O O . ARG A 1 90 ? 30.062 30.385 35.654 1.00 75.31 90 ARG A O 1
ATOM 751 N N . ARG A 1 91 ? 30.027 28.668 37.113 1.00 71.50 91 ARG A N 1
ATOM 752 C CA . ARG A 1 91 ? 30.511 29.458 38.255 1.00 71.50 91 ARG A CA 1
ATOM 753 C C . ARG A 1 91 ? 31.952 29.909 37.967 1.00 71.50 91 ARG A C 1
ATOM 755 O O . ARG A 1 91 ? 32.731 29.097 37.457 1.00 71.50 91 ARG A O 1
ATOM 762 N N . PRO A 1 92 ? 32.335 31.156 38.290 1.00 66.94 92 PRO A N 1
ATOM 763 C CA . PRO A 1 92 ? 33.730 31.568 38.220 1.00 66.94 92 PRO A CA 1
ATOM 764 C C . PRO A 1 92 ? 34.576 30.637 39.095 1.00 66.94 92 PRO A C 1
ATOM 766 O O . PRO A 1 92 ? 34.239 30.393 40.254 1.00 66.94 92 PRO A O 1
ATOM 769 N N . ARG A 1 93 ? 35.669 30.096 38.547 1.00 61.44 93 ARG A N 1
ATOM 770 C CA . ARG A 1 93 ? 36.664 29.365 39.338 1.00 61.44 93 ARG A CA 1
ATOM 771 C C . ARG A 1 93 ? 37.366 30.367 40.254 1.00 61.44 93 ARG A C 1
ATOM 773 O O . ARG A 1 93 ? 38.210 31.130 39.790 1.00 61.44 93 ARG A O 1
ATOM 780 N N . THR A 1 94 ? 37.048 30.352 41.544 1.00 56.94 94 THR A N 1
ATOM 781 C CA . THR A 1 94 ? 37.883 31.006 42.556 1.00 56.94 94 THR A CA 1
ATOM 782 C C . THR A 1 94 ? 39.268 30.361 42.500 1.00 56.94 94 THR A C 1
ATOM 784 O O . THR A 1 94 ? 39.397 29.150 42.685 1.00 56.94 94 THR A O 1
ATOM 787 N N . LYS A 1 95 ? 40.312 31.140 42.195 1.00 55.53 95 LYS A N 1
ATOM 788 C CA . LYS A 1 95 ? 41.700 30.669 42.275 1.00 55.53 95 LYS A CA 1
ATOM 789 C C . LYS A 1 95 ? 42.022 30.435 43.750 1.00 55.53 95 LYS A C 1
ATOM 791 O O . LYS A 1 95 ? 42.260 31.387 44.485 1.00 55.53 95 LYS A O 1
ATOM 796 N N . THR A 1 96 ? 42.011 29.185 44.199 1.00 52.94 96 THR A N 1
ATOM 797 C CA . THR A 1 96 ? 42.522 28.841 45.526 1.00 52.94 96 THR A CA 1
ATOM 798 C C . THR A 1 96 ? 44.040 29.001 45.504 1.00 52.94 96 THR A C 1
ATOM 800 O O . THR A 1 96 ? 44.753 28.184 44.924 1.00 52.94 96 THR A O 1
ATOM 803 N N . VAL A 1 97 ? 44.534 30.078 46.113 1.00 54.56 97 VAL A N 1
ATOM 804 C CA . VAL A 1 97 ? 45.950 30.241 46.450 1.00 54.56 97 VAL A CA 1
ATOM 805 C C . VAL A 1 97 ? 46.285 29.165 47.482 1.00 54.56 97 VAL A C 1
ATOM 807 O O . VAL A 1 97 ? 45.852 29.245 48.628 1.00 54.56 97 VAL A O 1
ATOM 810 N N . ARG A 1 98 ? 47.006 28.115 47.076 1.00 39.97 98 ARG A N 1
ATOM 811 C CA . ARG A 1 98 ? 47.562 27.133 48.015 1.00 39.97 98 ARG A CA 1
ATOM 812 C C . ARG A 1 98 ? 48.891 27.665 48.540 1.00 39.97 98 ARG A C 1
ATOM 814 O O . ARG A 1 98 ? 49.894 27.649 47.828 1.00 39.97 98 ARG A O 1
ATOM 821 N N . LEU A 1 99 ? 48.874 28.148 49.779 1.00 40.16 99 LEU A N 1
ATOM 822 C CA . LEU A 1 99 ? 50.081 28.368 50.570 1.00 40.16 99 LEU A CA 1
ATOM 823 C C . LEU A 1 99 ? 50.743 27.014 50.869 1.00 40.16 99 LEU A C 1
ATOM 825 O O . LEU A 1 99 ? 50.067 26.018 51.125 1.00 40.16 99 LEU A O 1
ATOM 829 N N . ARG A 1 100 ? 52.074 26.996 50.758 1.00 36.81 100 ARG A N 1
ATOM 830 C CA . ARG A 1 100 ? 52.948 25.837 50.971 1.00 36.81 100 ARG A CA 1
ATOM 831 C C . ARG A 1 100 ? 52.945 25.421 52.442 1.00 36.81 100 ARG A C 1
ATOM 833 O O . ARG A 1 100 ? 53.050 26.279 53.311 1.00 36.81 100 ARG A O 1
ATOM 840 N N . SER A 1 101 ? 52.986 24.118 52.696 1.00 39.44 101 SER A N 1
ATOM 841 C CA . SER A 1 101 ? 53.507 23.567 53.948 1.00 39.44 101 SER A CA 1
ATOM 842 C C . SER A 1 101 ? 54.381 22.352 53.647 1.00 39.44 101 SER A C 1
ATOM 844 O O . SER A 1 101 ? 54.034 21.489 52.844 1.00 39.44 101 SER A O 1
ATOM 846 N N . THR A 1 102 ? 55.556 22.373 54.257 1.00 40.34 102 THR A N 1
ATOM 847 C CA . THR A 1 102 ? 56.726 21.508 54.099 1.00 40.34 102 THR A CA 1
ATOM 848 C C . THR A 1 102 ? 56.749 20.370 55.120 1.00 40.34 102 THR A C 1
ATOM 850 O O . THR A 1 102 ? 56.547 20.653 56.296 1.00 40.34 102 THR A O 1
ATOM 853 N N . SER A 1 103 ? 57.127 19.158 54.697 1.00 39.41 103 SER A N 1
ATOM 854 C CA . SER A 1 103 ? 57.883 18.139 55.472 1.00 39.41 103 SER A CA 1
ATOM 855 C C . SER A 1 103 ? 58.077 16.890 54.583 1.00 39.41 103 SER A C 1
ATOM 857 O O . SER A 1 103 ? 57.108 16.349 54.068 1.00 39.41 103 SER A O 1
ATOM 859 N N . ASN A 1 104 ? 59.281 16.628 54.058 1.00 38.59 104 ASN A N 1
ATOM 860 C CA . ASN A 1 104 ? 60.367 15.775 54.588 1.00 38.59 104 ASN A CA 1
ATOM 861 C C . ASN A 1 104 ? 60.005 14.296 54.829 1.00 38.59 104 ASN A C 1
ATOM 863 O O . ASN A 1 104 ? 59.276 14.015 55.767 1.00 38.59 104 ASN A O 1
ATOM 867 N N . GLU A 1 105 ? 60.586 13.389 54.023 1.00 38.81 105 GLU A N 1
ATOM 868 C CA . GLU A 1 105 ? 61.413 12.214 54.412 1.00 38.81 105 GLU A CA 1
ATOM 869 C C . GLU A 1 105 ? 61.763 11.377 53.150 1.00 38.81 105 GLU A C 1
ATOM 871 O O . GLU A 1 105 ? 60.893 11.053 52.351 1.00 38.81 105 GLU A O 1
ATOM 876 N N . MET A 1 106 ? 63.053 11.290 52.775 1.00 34.69 106 MET A N 1
ATOM 877 C CA . MET A 1 106 ? 63.940 10.101 52.885 1.00 34.69 106 MET A CA 1
ATOM 878 C C . MET A 1 106 ? 63.468 8.886 52.048 1.00 34.69 106 MET A C 1
ATOM 880 O O . MET A 1 106 ? 62.396 8.364 52.283 1.00 34.69 106 MET A O 1
ATOM 884 N N . GLY A 1 107 ? 64.190 8.287 51.095 1.00 36.09 107 GLY A N 1
ATOM 885 C CA . GLY A 1 107 ? 65.570 8.363 50.621 1.00 36.09 107 GLY A CA 1
ATOM 886 C C . GLY A 1 107 ? 65.862 7.168 49.678 1.00 36.09 107 GLY A C 1
ATOM 887 O O . GLY A 1 107 ? 65.025 6.284 49.530 1.00 36.09 107 GLY A O 1
ATOM 888 N N . ARG A 1 108 ? 67.095 7.116 49.138 1.00 40.38 108 ARG A N 1
ATOM 889 C CA . ARG A 1 108 ? 67.733 6.042 48.321 1.00 40.38 108 ARG A CA 1
ATOM 890 C C . ARG A 1 108 ? 67.275 5.966 46.847 1.00 40.38 108 ARG A C 1
ATOM 892 O O . ARG A 1 108 ? 66.105 5.799 46.570 1.00 40.38 108 ARG A O 1
ATOM 899 N N . GLY A 1 109 ? 68.136 6.014 45.829 1.00 39.59 109 GLY A N 1
ATOM 900 C CA . GLY A 1 109 ? 69.589 6.137 45.761 1.00 39.59 109 GLY A CA 1
ATOM 901 C C . GLY A 1 109 ? 70.094 5.898 44.327 1.00 39.59 109 GLY A C 1
ATOM 902 O O . GLY A 1 109 ? 69.479 5.132 43.599 1.00 39.59 109 GLY A O 1
ATOM 903 N N . LYS A 1 110 ? 71.256 6.506 44.020 1.00 42.81 110 LYS A N 1
ATOM 904 C CA . LYS A 1 110 ? 72.249 6.193 42.959 1.00 42.81 110 LYS A CA 1
ATOM 905 C C . LYS A 1 110 ? 71.779 6.271 41.491 1.00 42.81 110 LYS A C 1
ATOM 907 O O . LYS A 1 110 ? 70.671 5.903 41.161 1.00 42.81 110 LYS A O 1
ATOM 912 N N . ALA A 1 111 ? 72.597 6.607 40.499 1.00 42.22 111 ALA A N 1
ATOM 913 C CA . ALA A 1 111 ? 73.842 7.356 40.366 1.00 42.22 111 ALA A CA 1
ATOM 914 C C . ALA A 1 111 ? 74.060 7.532 38.847 1.00 42.22 111 ALA A C 1
ATOM 916 O O . ALA A 1 111 ? 73.842 6.594 38.092 1.00 42.22 111 ALA A O 1
ATOM 917 N N . ALA A 1 112 ? 74.513 8.726 38.461 1.00 42.22 112 ALA A N 1
ATOM 918 C CA . ALA A 1 112 ? 75.392 9.064 37.338 1.00 42.22 112 ALA A CA 1
ATOM 919 C C . ALA A 1 112 ? 75.229 8.397 35.951 1.00 42.22 112 ALA A C 1
ATOM 921 O O . ALA A 1 112 ? 75.439 7.201 35.781 1.00 42.22 112 ALA A O 1
ATOM 922 N N . ARG A 1 113 ? 75.177 9.249 34.914 1.00 45.28 113 ARG A N 1
ATOM 923 C CA . ARG A 1 113 ? 76.300 9.399 33.963 1.00 45.28 113 ARG A CA 1
ATOM 924 C C . ARG A 1 113 ? 76.183 10.704 33.170 1.00 45.28 113 ARG A C 1
ATOM 926 O O . ARG A 1 113 ? 75.184 10.951 32.507 1.00 45.28 113 ARG A O 1
ATOM 933 N N . ARG A 1 114 ? 77.241 11.514 33.267 1.00 42.34 114 ARG A N 1
ATOM 934 C CA . ARG A 1 114 ? 77.568 12.623 32.363 1.00 42.34 114 ARG A CA 1
ATOM 935 C C . ARG A 1 114 ? 77.940 12.060 30.990 1.00 42.34 114 ARG A C 1
ATOM 937 O O . ARG A 1 114 ? 78.577 11.006 30.940 1.00 42.34 114 ARG A O 1
ATOM 944 N N . ARG A 1 115 ? 77.613 12.789 29.926 1.00 47.53 115 ARG A N 1
ATOM 945 C CA . ARG A 1 115 ? 78.443 12.892 28.722 1.00 47.53 115 ARG A CA 1
ATOM 946 C C . ARG A 1 115 ? 78.390 14.340 28.244 1.00 47.53 115 ARG A C 1
ATOM 948 O O . ARG A 1 115 ? 77.299 14.873 28.065 1.00 47.53 115 ARG A O 1
ATOM 955 N N . ASP A 1 116 ? 79.580 14.920 28.268 1.00 54.19 116 ASP A N 1
ATOM 956 C CA . ASP A 1 116 ? 80.176 15.948 27.409 1.00 54.19 116 ASP A CA 1
ATOM 957 C C . ASP A 1 116 ? 79.373 16.382 26.174 1.00 54.19 116 ASP A C 1
ATOM 959 O O . ASP A 1 116 ? 78.841 15.498 25.461 1.00 54.19 116 ASP A O 1
#